Protein AF-A0A8T6RLK9-F1 (afdb_monomer_lite)

Sequence (65 aa):
MEKKVLKCKKCKAEIPSISAFCPNCGEKTIGKKTKPFITKKCPKCNLIINTMKLNYCPTCKIELK

Radius of gyration: 17.25 Å; chains: 1; bounding box: 38×27×39 Å

pLDDT: mean 76.4, std 12.23, range [45.12, 88.81]

Foldseek 3Di:
DDQDWDADPPPRDTHGLPDQADPVPRHGDPSDPPPPQPWDQDPPPRDTHRCVVDQADPVVRGGND

Secondary structure (DSSP, 8-state):
----EEE-TTT--EEETT-SB-TTT-PBPTT-------EEEPTTT--EEETTT-SB-TTT--B--

Structure (mmCIF, N/CA/C/O backbone):
data_AF-A0A8T6RLK9-F1
#
_entry.id   AF-A0A8T6RLK9-F1
#
lo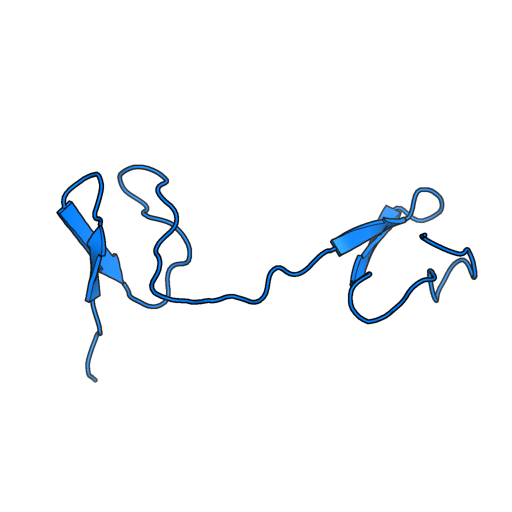op_
_atom_site.group_PDB
_atom_site.id
_atom_site.type_symbol
_atom_site.label_atom_id
_atom_site.label_alt_id
_atom_site.label_comp_id
_atom_site.label_asym_id
_atom_site.label_entity_id
_atom_site.label_seq_id
_atom_site.pdbx_PDB_ins_code
_atom_site.Cartn_x
_atom_site.Cartn_y
_atom_site.Cartn_z
_atom_site.occupancy
_atom_site.B_iso_or_equiv
_atom_site.auth_seq_id
_atom_site.auth_comp_id
_atom_site.auth_asym_id
_atom_site.auth_atom_id
_atom_site.pdbx_PDB_model_num
ATOM 1 N N . MET A 1 1 ? -24.794 -2.939 14.470 1.00 45.12 1 MET A N 1
ATOM 2 C CA . MET A 1 1 ? -23.711 -2.611 13.514 1.00 45.12 1 MET A CA 1
ATOM 3 C C . MET A 1 1 ? -22.718 -1.696 14.220 1.00 45.12 1 MET A C 1
ATOM 5 O O . MET A 1 1 ? -22.974 -0.507 14.357 1.00 45.12 1 MET A O 1
ATOM 9 N N . GLU A 1 2 ? -21.643 -2.253 14.772 1.00 52.72 2 GLU A N 1
ATOM 10 C CA . GLU A 1 2 ? -20.674 -1.505 15.584 1.00 52.72 2 GLU A CA 1
ATOM 11 C C . GLU A 1 2 ? -19.736 -0.692 14.678 1.00 52.72 2 GLU A C 1
ATOM 13 O O . GLU A 1 2 ? -18.817 -1.221 14.051 1.00 52.72 2 GLU A O 1
ATOM 18 N N . LYS A 1 3 ? -19.974 0.618 14.571 1.00 61.06 3 LYS A N 1
ATOM 19 C CA . LYS A 1 3 ? -19.061 1.535 13.879 1.00 61.06 3 LYS A CA 1
ATOM 20 C C . LYS A 1 3 ? -17.840 1.767 14.773 1.00 61.06 3 LYS A C 1
ATOM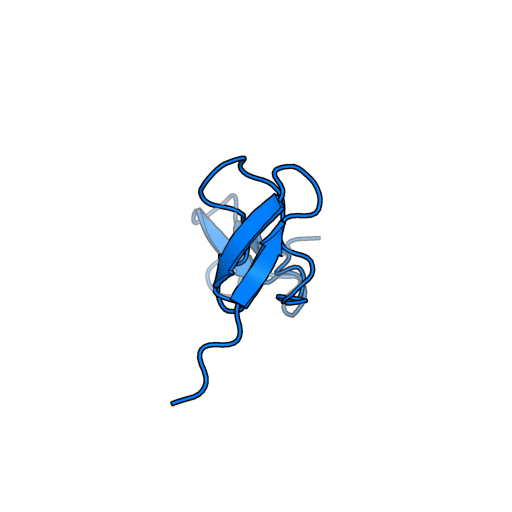 22 O O . LYS A 1 3 ? -17.842 2.678 15.593 1.00 61.06 3 LYS A O 1
ATOM 27 N N . LYS A 1 4 ? -16.780 0.963 14.623 1.00 70.56 4 LYS A N 1
ATOM 28 C CA . LYS A 1 4 ? -15.484 1.280 15.248 1.00 70.56 4 LYS A CA 1
ATOM 29 C C . LYS A 1 4 ? -14.980 2.606 14.673 1.00 70.56 4 LYS A C 1
ATOM 31 O O . LYS A 1 4 ? -14.595 2.678 13.504 1.00 70.56 4 LYS A O 1
ATOM 36 N N . VAL A 1 5 ? -14.991 3.651 15.486 1.00 78.75 5 VAL A N 1
ATOM 37 C CA . VAL A 1 5 ? -14.365 4.943 15.200 1.00 78.75 5 VAL A CA 1
ATOM 38 C C . VAL A 1 5 ? -13.089 5.049 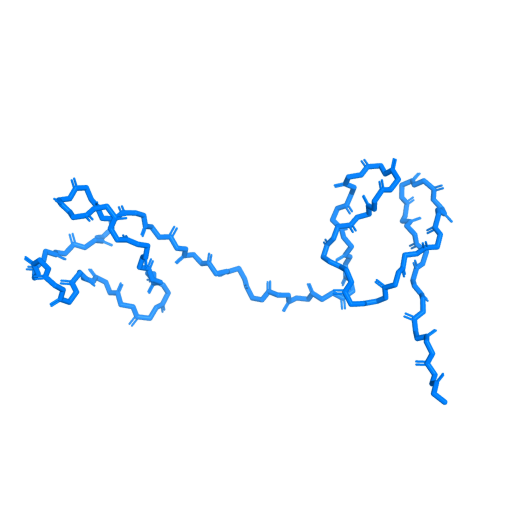16.026 1.00 78.75 5 VAL A C 1
ATOM 40 O O . VAL A 1 5 ? -13.031 4.605 17.169 1.00 78.75 5 VAL A O 1
ATOM 43 N N . LEU A 1 6 ? -12.032 5.575 15.423 1.00 79.50 6 LEU A N 1
ATOM 44 C CA . LEU A 1 6 ? -10.749 5.825 16.061 1.00 79.50 6 LEU A CA 1
ATOM 45 C C . LEU A 1 6 ? -10.468 7.322 16.047 1.00 79.50 6 LEU A C 1
ATOM 47 O O . LEU A 1 6 ? -10.742 8.009 15.068 1.00 79.50 6 LEU A O 1
ATOM 51 N N . LYS A 1 7 ? -9.937 7.841 17.152 1.00 82.62 7 LYS A N 1
ATOM 52 C CA . LYS A 1 7 ? -9.593 9.259 17.259 1.00 82.62 7 LYS A CA 1
ATOM 53 C C . LYS A 1 7 ? -8.241 9.518 16.607 1.00 82.62 7 LYS A C 1
ATOM 55 O O . LYS A 1 7 ? -7.271 8.796 16.847 1.00 82.62 7 LYS A O 1
ATOM 60 N N . CYS A 1 8 ? -8.173 10.561 15.788 1.00 83.62 8 CYS A N 1
ATOM 61 C CA . CYS A 1 8 ? -6.920 11.034 15.221 1.00 83.62 8 CYS A CA 1
ATOM 62 C C . CYS A 1 8 ? -5.955 11.444 16.337 1.00 83.62 8 CYS A C 1
ATOM 64 O O . CYS A 1 8 ? -6.323 12.247 17.190 1.00 83.62 8 CYS A O 1
ATOM 66 N N . LYS A 1 9 ? -4.697 10.993 16.308 1.00 8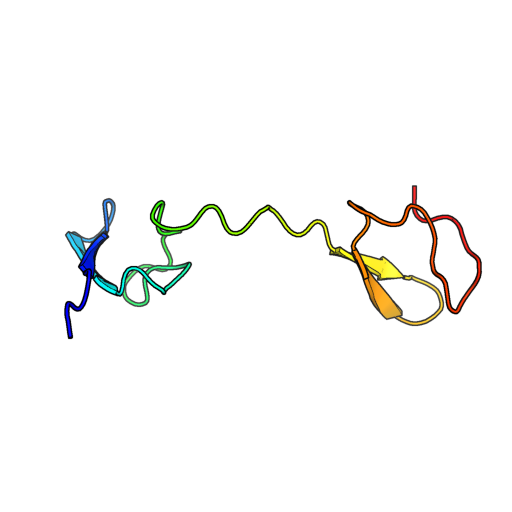0.69 9 LYS A N 1
ATOM 67 C CA . LYS A 1 9 ? -3.699 11.478 17.278 1.00 80.69 9 LYS A CA 1
ATOM 68 C C . LYS A 1 9 ? -3.322 12.948 17.063 1.00 80.69 9 LYS A C 1
ATOM 70 O O . LYS A 1 9 ? -2.958 13.614 18.022 1.00 80.69 9 LYS A O 1
ATOM 75 N N . LYS A 1 10 ? -3.441 13.447 15.828 1.00 84.19 10 LYS A N 1
ATOM 76 C CA . LYS A 1 10 ? -3.030 14.804 15.447 1.00 84.19 10 LYS A CA 1
ATOM 77 C C . LYS A 1 10 ? -4.112 15.851 15.703 1.00 84.19 10 LYS A C 1
ATOM 79 O O . LYS A 1 10 ? -3.866 16.829 16.392 1.00 84.19 10 LYS A O 1
ATOM 84 N N . CYS A 1 11 ? -5.319 15.636 15.178 1.00 88.25 11 CYS A N 1
ATOM 85 C CA . CYS A 1 11 ? -6.418 16.607 15.288 1.00 88.25 11 CYS A CA 1
ATOM 86 C C . CYS A 1 11 ? -7.541 16.183 16.243 1.00 88.25 11 CYS A C 1
ATOM 88 O O . CYS A 1 11 ? -8.520 16.906 16.374 1.00 88.25 11 CYS A O 1
ATOM 90 N N . LYS A 1 12 ? -7.444 15.007 16.880 1.00 85.06 12 LYS A N 1
ATOM 91 C CA . LYS A 1 12 ? -8.474 14.436 17.774 1.00 85.06 12 LYS A CA 1
ATOM 92 C C . LYS A 1 12 ? -9.852 14.204 17.135 1.00 85.06 12 LYS A C 1
ATOM 94 O O . LYS A 1 12 ? -10.752 13.742 17.829 1.00 85.06 12 LYS A O 1
ATOM 99 N N . ALA A 1 13 ? -9.994 14.431 15.827 1.00 85.50 13 ALA A N 1
ATOM 100 C CA . ALA A 1 13 ? -11.215 14.146 15.084 1.00 85.50 13 ALA A CA 1
ATOM 101 C C . ALA A 1 13 ? -11.543 12.648 15.101 1.00 85.50 13 ALA A C 1
ATOM 103 O O . ALA A 1 13 ? -10.646 11.798 15.117 1.00 85.50 13 ALA A O 1
ATOM 104 N N . GLU A 1 14 ? -12.831 12.331 15.061 1.00 86.56 14 GLU A N 1
ATOM 105 C CA . GLU A 1 14 ? -13.320 10.964 14.942 1.00 86.56 14 GLU A CA 1
ATOM 106 C C . GLU A 1 14 ? -13.162 10.488 13.501 1.00 86.56 14 GLU A C 1
ATOM 108 O O . GLU A 1 14 ? -13.646 11.109 12.556 1.00 86.56 14 GLU A O 1
ATOM 113 N N . ILE A 1 15 ? -12.440 9.387 13.320 1.00 84.25 15 ILE A N 1
ATOM 114 C CA . ILE A 1 15 ? -12.168 8.812 12.011 1.00 84.25 15 ILE A CA 1
ATOM 115 C C . ILE A 1 15 ? -12.745 7.402 11.992 1.00 84.25 15 ILE A C 1
ATOM 117 O O . ILE A 1 15 ? -12.481 6.616 12.904 1.00 84.25 15 ILE A O 1
ATOM 121 N N . PRO A 1 16 ? -13.507 7.023 10.962 1.00 80.50 16 PRO A N 1
ATOM 122 C CA . PRO A 1 16 ? -13.947 5.646 10.835 1.00 80.50 16 PRO A CA 1
ATOM 123 C C . PRO A 1 16 ? -12.731 4.718 10.711 1.00 80.50 16 PRO A C 1
ATOM 125 O O . PRO A 1 16 ? -11.802 4.979 9.949 1.00 80.50 16 PRO A O 1
ATOM 128 N N . SER A 1 17 ? -12.738 3.604 11.444 1.00 71.12 17 SER A N 1
ATOM 129 C CA . SER A 1 17 ? -11.606 2.660 11.491 1.00 71.12 17 SER A CA 1
ATOM 130 C C . SER A 1 17 ? -11.289 1.969 10.163 1.00 71.12 17 SER A C 1
ATOM 132 O O . SER A 1 17 ? -10.265 1.300 10.028 1.00 71.12 17 SER A O 1
ATOM 134 N N . ILE A 1 18 ? -12.151 2.145 9.163 1.00 70.00 18 ILE A N 1
ATOM 135 C CA . ILE A 1 18 ? -11.922 1.704 7.791 1.00 70.00 18 ILE A CA 1
ATOM 136 C C . ILE A 1 18 ? -11.059 2.666 6.970 1.00 70.00 18 ILE A C 1
ATOM 138 O O . ILE A 1 18 ? -10.460 2.215 5.996 1.00 70.00 18 ILE A O 1
ATOM 142 N N . SER A 1 19 ? -10.978 3.943 7.350 1.00 71.88 19 SER A N 1
ATOM 143 C CA . SER A 1 19 ? -10.207 4.948 6.621 1.00 71.88 19 SER A CA 1
ATOM 144 C C . SER A 1 19 ? -8.722 4.789 6.909 1.00 71.88 19 SER A C 1
ATOM 146 O O . SER A 1 19 ? -8.338 4.652 8.068 1.00 71.88 19 SER A O 1
ATOM 148 N N . ALA A 1 20 ? -7.902 4.837 5.855 1.00 74.12 20 ALA A N 1
ATOM 149 C CA . ALA A 1 20 ? -6.435 4.795 5.922 1.00 74.12 20 ALA A CA 1
ATOM 150 C C . ALA A 1 20 ? -5.793 6.157 6.267 1.00 74.12 20 ALA A C 1
ATOM 152 O O . ALA A 1 20 ? -4.632 6.224 6.674 1.00 74.12 20 ALA A O 1
ATOM 153 N N . PHE A 1 21 ? -6.556 7.242 6.112 1.00 81.62 21 PHE A N 1
ATOM 154 C CA . PHE A 1 21 ? -6.125 8.612 6.374 1.00 81.62 21 PHE A CA 1
ATOM 155 C C . PHE A 1 21 ? -7.237 9.394 7.075 1.00 81.62 21 PHE A C 1
ATOM 157 O O . PHE A 1 21 ? -8.424 9.100 6.918 1.00 81.62 21 PHE A O 1
ATOM 164 N N . CYS A 1 22 ? -6.851 10.401 7.852 1.00 84.94 22 CYS A N 1
ATOM 165 C CA . CYS A 1 22 ? -7.766 11.328 8.490 1.00 84.94 22 CYS A CA 1
ATOM 166 C C . CYS A 1 22 ? -8.319 12.320 7.456 1.00 84.94 22 CYS A C 1
ATOM 168 O O . CYS A 1 22 ? -7.528 13.062 6.876 1.00 84.94 22 CYS A O 1
ATOM 170 N N . PRO A 1 23 ? -9.647 12.418 7.271 1.00 79.94 23 PRO A N 1
ATOM 171 C CA . PRO A 1 23 ? -10.237 13.377 6.335 1.00 79.94 23 PRO A CA 1
ATOM 172 C C . PRO A 1 23 ? -10.126 14.835 6.809 1.00 79.94 23 PRO A C 1
ATOM 174 O O . PRO A 1 23 ? -10.244 15.742 6.000 1.00 79.94 23 PRO A O 1
ATOM 177 N N . ASN A 1 24 ? -9.890 15.068 8.105 1.00 84.56 24 ASN A N 1
ATOM 178 C CA . ASN A 1 24 ? -9.778 16.419 8.660 1.00 84.56 24 ASN A CA 1
ATOM 179 C C . ASN A 1 24 ? -8.366 17.009 8.541 1.00 84.56 24 ASN A C 1
ATOM 181 O O . ASN A 1 24 ? -8.218 18.208 8.352 1.00 84.56 24 ASN A O 1
ATOM 185 N N . CYS A 1 25 ? -7.319 16.194 8.698 1.00 85.50 25 CYS A N 1
ATOM 186 C CA . CYS A 1 25 ? -5.939 16.698 8.776 1.00 85.50 25 CYS A CA 1
ATOM 187 C C . CYS A 1 25 ? -4.936 15.972 7.870 1.00 85.50 25 CYS A C 1
ATOM 189 O O . CYS A 1 25 ? -3.755 16.315 7.883 1.00 85.50 25 CYS A O 1
ATOM 191 N N . GLY A 1 26 ? -5.370 14.942 7.136 1.00 77.00 26 GLY A N 1
ATOM 192 C CA . GLY A 1 26 ? -4.516 14.141 6.254 1.00 77.00 26 GLY A CA 1
ATOM 193 C C . GLY A 1 26 ? -3.621 13.117 6.963 1.00 77.00 26 GLY A C 1
ATOM 194 O O . GLY A 1 26 ? -2.880 12.396 6.300 1.00 77.00 26 GLY A O 1
ATOM 195 N N . GLU A 1 27 ? -3.680 13.015 8.294 1.00 82.62 27 GLU A N 1
ATOM 196 C CA . GLU A 1 27 ? -2.807 12.108 9.049 1.00 82.62 27 GLU A CA 1
ATOM 197 C C . GLU A 1 27 ? -3.134 10.632 8.784 1.00 82.62 27 GLU A C 1
ATOM 199 O O . GLU A 1 27 ? -4.298 10.229 8.837 1.00 82.62 27 GLU A O 1
ATOM 204 N N . LYS A 1 28 ? -2.109 9.800 8.560 1.00 74.81 28 LYS A N 1
ATOM 205 C CA . LYS A 1 28 ? -2.272 8.343 8.427 1.00 74.81 28 LYS A CA 1
ATOM 206 C C . LYS A 1 28 ? -2.853 7.753 9.707 1.00 74.81 28 LYS A C 1
ATOM 208 O O . LYS A 1 28 ? -2.276 7.859 10.790 1.00 74.81 28 LYS A O 1
ATOM 213 N N . THR A 1 29 ? -3.989 7.084 9.586 1.00 70.44 29 THR A N 1
ATOM 214 C CA . THR A 1 29 ? -4.612 6.399 10.711 1.00 70.44 29 THR A CA 1
ATOM 215 C C . THR A 1 29 ? -3.930 5.061 10.932 1.00 70.44 29 THR A C 1
ATOM 217 O O . THR A 1 29 ? -3.885 4.184 10.076 1.00 70.44 29 THR A O 1
ATOM 220 N N . ILE A 1 30 ? -3.435 4.873 12.149 1.00 60.44 30 ILE A N 1
ATOM 221 C CA . ILE A 1 30 ? -2.694 3.683 12.593 1.00 60.44 30 ILE A CA 1
ATOM 222 C C . ILE A 1 30 ? -3.612 2.433 12.651 1.00 60.44 30 ILE A C 1
ATOM 224 O O . ILE A 1 30 ? -3.178 1.338 12.995 1.00 60.44 30 ILE A O 1
ATOM 228 N N . GLY A 1 31 ? -4.901 2.589 12.321 1.00 55.94 31 GLY A N 1
ATOM 229 C CA . GLY A 1 31 ? -5.956 1.590 12.491 1.00 55.94 31 GLY A CA 1
ATOM 230 C C . GLY A 1 31 ? -5.971 0.465 11.464 1.00 55.94 31 GLY A C 1
ATOM 231 O O . GLY A 1 31 ? -6.573 -0.574 11.724 1.00 55.94 31 GLY A O 1
ATOM 232 N N . LYS A 1 32 ? -5.285 0.607 10.329 1.00 47.69 32 LYS A N 1
ATOM 233 C CA . LYS A 1 32 ? -5.051 -0.518 9.426 1.00 47.69 32 LYS A CA 1
ATOM 234 C C . LYS A 1 32 ? -3.613 -0.485 8.953 1.00 47.69 32 LYS A C 1
ATOM 236 O O . LYS A 1 32 ? -3.212 0.390 8.195 1.00 47.69 32 LYS A O 1
ATOM 241 N N . LYS A 1 33 ? -2.863 -1.522 9.328 1.00 45.66 33 LYS A N 1
ATOM 242 C CA . LYS A 1 33 ? -1.757 -2.025 8.514 1.00 45.66 33 LYS A CA 1
ATOM 243 C C . LYS A 1 33 ? -2.353 -2.502 7.182 1.00 45.66 33 LYS A C 1
ATOM 245 O O . LYS A 1 33 ? -2.435 -3.700 6.926 1.00 45.66 33 LYS A O 1
ATOM 250 N N . THR A 1 34 ? -2.829 -1.597 6.329 1.00 46.53 34 THR A N 1
ATOM 251 C CA . THR A 1 34 ? -2.831 -1.874 4.896 1.00 46.53 34 THR A CA 1
ATOM 252 C C . THR A 1 34 ? -1.372 -2.124 4.593 1.00 46.53 34 THR A C 1
ATOM 254 O O . THR A 1 34 ? -0.568 -1.194 4.660 1.00 46.53 34 THR A O 1
ATOM 257 N N . LYS A 1 35 ? -1.018 -3.407 4.435 1.00 50.53 35 LYS A N 1
ATOM 258 C CA . LYS A 1 35 ? 0.321 -3.857 4.047 1.00 50.53 35 LYS A CA 1
ATOM 259 C C . LYS A 1 35 ? 0.860 -2.836 3.044 1.00 50.53 35 LYS A C 1
ATOM 261 O O . LYS A 1 35 ? 0.091 -2.505 2.137 1.00 50.53 35 LYS A O 1
ATOM 266 N N . PRO A 1 36 ? 2.076 -2.291 3.216 1.00 53.16 36 PRO A N 1
ATOM 267 C CA . PRO A 1 36 ? 2.631 -1.366 2.241 1.00 53.16 36 PRO A CA 1
ATOM 268 C C . PRO A 1 36 ? 2.624 -2.095 0.898 1.00 53.16 36 PRO A C 1
ATOM 270 O O . PRO A 1 36 ? 3.410 -3.008 0.672 1.00 53.16 36 PRO A O 1
ATOM 273 N N . PHE A 1 37 ? 1.645 -1.782 0.052 1.00 60.91 37 PHE A N 1
ATOM 274 C CA . PHE A 1 37 ? 1.562 -2.327 -1.288 1.00 60.91 37 PHE A CA 1
ATOM 275 C C . PHE A 1 37 ? 2.649 -1.585 -2.051 1.00 60.91 37 PHE A C 1
ATOM 277 O O . PHE A 1 37 ? 2.448 -0.458 -2.497 1.00 60.91 37 PHE A O 1
ATOM 284 N N . ILE A 1 38 ? 3.843 -2.175 -2.102 1.00 68.75 38 ILE A N 1
ATOM 285 C CA . ILE A 1 38 ? 4.940 -1.661 -2.915 1.00 68.75 38 ILE A CA 1
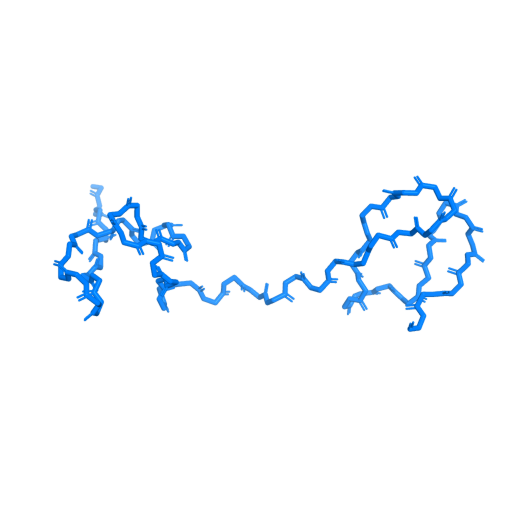ATOM 286 C C . ILE A 1 38 ? 4.534 -1.924 -4.365 1.00 68.75 38 ILE A C 1
ATOM 288 O O . ILE A 1 38 ? 4.707 -3.021 -4.892 1.00 68.75 38 ILE A O 1
ATOM 292 N N . THR A 1 39 ? 3.894 -0.937 -4.982 1.00 76.75 39 THR A N 1
ATOM 293 C CA . THR A 1 39 ? 3.512 -0.982 -6.390 1.00 76.75 39 THR A CA 1
ATOM 294 C C . THR A 1 39 ? 4.455 -0.100 -7.200 1.00 76.75 39 THR A C 1
ATOM 296 O O . THR A 1 39 ? 4.408 1.122 -7.057 1.00 76.75 39 THR A O 1
ATOM 299 N N . LYS A 1 40 ? 5.301 -0.689 -8.054 1.00 84.75 40 LYS A N 1
ATOM 300 C CA . LYS A 1 40 ? 6.091 0.066 -9.043 1.00 84.75 40 LYS A CA 1
ATOM 301 C C . LYS A 1 40 ? 5.303 0.184 -10.347 1.00 84.75 40 LYS A C 1
ATOM 303 O O . LYS A 1 40 ? 4.610 -0.748 -10.758 1.00 84.75 40 LYS A O 1
ATOM 308 N N . LYS A 1 41 ? 5.440 1.326 -11.022 1.00 86.12 41 LYS A N 1
ATOM 309 C CA . LYS A 1 41 ? 5.004 1.483 -12.413 1.00 86.12 41 LYS A CA 1
ATOM 310 C C . LYS A 1 41 ? 6.055 0.891 -13.344 1.00 86.12 41 LYS A C 1
ATOM 312 O O . LYS A 1 41 ? 7.239 1.185 -13.211 1.00 86.12 41 LYS A O 1
ATOM 317 N N . CYS A 1 42 ? 5.615 0.075 -14.291 1.00 83.88 42 CYS A N 1
ATOM 318 C CA . CYS A 1 42 ? 6.474 -0.448 -15.343 1.00 83.88 42 CYS A CA 1
ATOM 319 C C . CYS A 1 42 ? 6.808 0.667 -16.352 1.00 83.88 42 CYS A C 1
ATOM 321 O O . CYS A 1 42 ? 5.878 1.224 -16.928 1.00 83.88 42 CYS A O 1
ATOM 323 N N . PRO A 1 43 ? 8.084 0.971 -16.643 1.00 84.50 43 PRO A N 1
ATOM 324 C CA . PRO A 1 43 ? 8.450 2.050 -17.569 1.00 84.50 43 PRO A CA 1
ATOM 325 C C . PRO A 1 43 ? 8.053 1.775 -19.029 1.00 84.50 43 PRO A C 1
ATOM 327 O O . PRO A 1 43 ? 7.951 2.704 -19.818 1.00 84.50 43 PRO A O 1
ATOM 330 N N . LYS A 1 44 ? 7.813 0.508 -19.398 1.00 88.00 44 LYS A N 1
ATOM 331 C CA . LYS A 1 44 ? 7.527 0.108 -20.785 1.00 88.00 44 LYS A CA 1
ATOM 332 C C . LYS A 1 44 ? 6.038 0.127 -21.138 1.00 88.00 44 LYS A C 1
ATOM 334 O O . LYS A 1 44 ? 5.676 0.527 -22.233 1.00 88.00 44 LYS A O 1
ATOM 339 N N . CYS A 1 45 ? 5.175 -0.316 -20.222 1.00 88.81 45 CYS A N 1
ATOM 340 C CA . CYS A 1 45 ? 3.723 -0.392 -20.450 1.00 88.81 45 CYS A CA 1
ATOM 341 C C . CYS A 1 45 ? 2.898 0.416 -19.444 1.00 88.81 45 CYS A C 1
ATOM 343 O O . CYS A 1 45 ? 1.674 0.342 -19.455 1.00 88.81 45 CYS A O 1
ATOM 345 N N . ASN A 1 46 ? 3.553 1.131 -18.528 1.00 84.81 46 ASN A N 1
ATOM 346 C CA . ASN A 1 46 ? 2.933 1.940 -17.478 1.00 84.81 46 ASN A CA 1
ATOM 347 C C . ASN A 1 46 ? 1.989 1.179 -16.525 1.00 84.81 46 ASN A C 1
ATOM 349 O O . ASN A 1 46 ? 1.238 1.794 -15.764 1.00 84.81 46 ASN A O 1
ATOM 353 N N . LEU A 1 47 ? 2.048 -0.157 -16.539 1.00 86.69 47 LEU A N 1
ATOM 354 C CA . LEU A 1 47 ? 1.245 -1.016 -15.675 1.00 86.69 47 LEU A CA 1
ATOM 355 C C . LEU A 1 47 ? 1.713 -0.879 -14.224 1.00 86.69 47 LEU A C 1
ATOM 357 O O . LEU A 1 47 ? 2.914 -0.833 -13.950 1.00 86.69 47 LEU A O 1
ATOM 361 N N . ILE A 1 48 ? 0.760 -0.837 -13.297 1.00 85.25 48 ILE A N 1
ATOM 362 C CA . ILE A 1 48 ? 1.028 -0.820 -11.860 1.00 85.25 48 ILE A CA 1
ATOM 363 C C . ILE A 1 48 ? 1.222 -2.266 -11.403 1.00 85.25 48 ILE A C 1
ATOM 365 O O . ILE A 1 48 ? 0.290 -3.066 -11.456 1.00 85.25 48 ILE A O 1
ATOM 369 N N . ILE A 1 49 ? 2.435 -2.610 -10.971 1.00 84.50 49 ILE A N 1
ATOM 370 C CA . ILE A 1 49 ? 2.821 -3.984 -10.630 1.00 84.50 49 ILE A CA 1
ATOM 371 C C . ILE A 1 49 ? 3.209 -4.042 -9.166 1.00 84.50 49 ILE A C 1
ATOM 373 O O . ILE A 1 49 ? 3.955 -3.196 -8.676 1.00 84.50 49 ILE A O 1
ATOM 377 N N . ASN A 1 50 ? 2.699 -5.046 -8.458 1.00 84.38 50 ASN A N 1
ATOM 378 C CA . ASN A 1 50 ? 3.048 -5.271 -7.065 1.00 84.38 50 ASN A CA 1
ATOM 379 C C . ASN A 1 50 ? 4.413 -5.969 -6.966 1.00 84.38 50 ASN A C 1
ATOM 381 O O . ASN A 1 50 ? 4.500 -7.197 -7.053 1.00 84.38 50 ASN A O 1
ATOM 385 N N . THR A 1 51 ? 5.467 -5.186 -6.737 1.00 75.69 51 THR A N 1
ATOM 386 C CA . THR A 1 51 ? 6.845 -5.687 -6.651 1.00 75.69 51 THR A CA 1
ATOM 387 C C . THR A 1 51 ? 7.150 -6.431 -5.360 1.00 75.69 51 THR A C 1
ATOM 389 O O . THR A 1 51 ? 8.227 -6.988 -5.212 1.00 75.69 51 THR A O 1
ATOM 392 N N . MET A 1 52 ? 6.201 -6.495 -4.424 1.00 73.56 52 MET A N 1
ATOM 393 C CA . MET A 1 52 ? 6.309 -7.353 -3.244 1.00 73.56 52 MET A CA 1
ATOM 394 C C . MET A 1 52 ? 6.058 -8.836 -3.575 1.00 73.56 52 MET A C 1
ATOM 396 O O . MET A 1 52 ? 6.459 -9.707 -2.810 1.00 73.56 52 MET A O 1
ATOM 400 N N . LYS A 1 53 ? 5.363 -9.128 -4.687 1.00 73.31 53 LYS A N 1
ATOM 401 C CA . LYS A 1 53 ? 5.066 -10.497 -5.153 1.00 73.31 53 LYS A CA 1
ATOM 402 C C . LYS A 1 53 ? 5.735 -10.856 -6.477 1.00 73.31 53 LYS A C 1
ATOM 404 O O . LYS A 1 53 ? 5.876 -12.037 -6.772 1.00 73.31 53 LYS A O 1
ATOM 409 N N . LEU A 1 54 ? 6.079 -9.864 -7.293 1.00 79.12 54 LEU A N 1
ATOM 410 C CA . LEU A 1 54 ? 6.575 -10.067 -8.650 1.00 79.12 54 LEU A CA 1
ATOM 411 C C . LEU A 1 54 ? 7.759 -9.139 -8.909 1.00 79.12 54 LEU A C 1
ATOM 413 O O . LEU A 1 54 ? 7.590 -7.928 -8.976 1.00 79.12 54 LEU A O 1
ATOM 417 N N . ASN A 1 55 ? 8.942 -9.703 -9.138 1.00 84.62 55 ASN A N 1
ATOM 418 C CA . ASN A 1 55 ? 10.139 -8.922 -9.479 1.00 84.62 55 ASN A CA 1
ATOM 419 C C . ASN A 1 55 ? 10.221 -8.600 -10.978 1.00 84.62 55 ASN A C 1
ATOM 421 O O . ASN A 1 55 ? 11.256 -8.159 -11.460 1.00 84.62 55 ASN A O 1
ATOM 425 N N . TYR A 1 56 ? 9.156 -8.854 -11.736 1.00 88.69 56 TYR A N 1
ATOM 426 C CA . TYR A 1 56 ? 9.114 -8.662 -13.178 1.00 88.69 56 TYR A CA 1
ATOM 427 C C . TYR A 1 56 ? 7.714 -8.248 -13.635 1.00 88.69 56 TYR A C 1
ATOM 429 O O . TYR A 1 56 ? 6.708 -8.469 -12.958 1.00 88.69 56 TYR A O 1
ATOM 437 N N . CYS A 1 57 ? 7.646 -7.634 -14.810 1.00 87.69 57 CYS A N 1
ATOM 438 C CA . CYS A 1 57 ? 6.407 -7.282 -15.477 1.00 87.69 57 CYS A CA 1
ATOM 439 C C . CYS A 1 57 ? 5.890 -8.480 -16.295 1.00 87.69 57 CYS A C 1
ATOM 441 O O . CYS A 1 57 ? 6.569 -8.873 -17.241 1.00 87.69 57 CYS A O 1
ATOM 443 N N . PRO A 1 58 ? 4.705 -9.050 -16.005 1.00 85.56 58 PRO A N 1
ATOM 444 C CA . PRO A 1 58 ? 4.196 -10.231 -16.711 1.00 85.56 58 PRO A CA 1
ATOM 445 C C . PRO A 1 58 ? 3.774 -9.943 -18.160 1.00 85.56 58 PRO A C 1
ATOM 447 O O . PRO A 1 58 ? 3.790 -10.842 -18.993 1.00 85.56 58 PRO A O 1
ATOM 450 N N . THR A 1 59 ? 3.432 -8.693 -18.480 1.00 86.25 59 THR A N 1
ATOM 451 C CA . THR A 1 59 ? 3.053 -8.269 -19.837 1.00 86.25 59 THR A CA 1
ATOM 452 C C . THR A 1 59 ? 4.264 -7.923 -20.700 1.00 86.25 59 THR A C 1
ATOM 454 O O . THR A 1 59 ? 4.308 -8.283 -21.870 1.00 86.25 59 THR A O 1
ATOM 457 N N . CYS A 1 60 ? 5.273 -7.260 -20.130 1.00 87.25 60 CYS A N 1
ATOM 458 C CA . CYS A 1 60 ? 6.478 -6.848 -20.860 1.00 87.25 60 CYS A CA 1
ATOM 459 C C . CYS A 1 60 ? 7.648 -7.831 -20.752 1.00 87.25 60 CYS A C 1
ATOM 461 O O . CYS A 1 60 ? 8.627 -7.654 -21.473 1.00 87.25 60 CYS A O 1
ATOM 463 N N . LYS A 1 61 ? 7.573 -8.805 -19.834 1.00 85.69 61 LYS A N 1
ATOM 464 C CA . LYS A 1 61 ? 8.656 -9.732 -19.459 1.00 85.69 61 LYS A CA 1
ATOM 465 C C . LYS A 1 61 ? 9.977 -9.028 -19.113 1.00 85.69 61 LYS A C 1
ATOM 467 O O . LYS A 1 61 ? 11.047 -9.529 -19.427 1.00 85.69 61 LYS A O 1
ATOM 472 N N . ILE A 1 62 ? 9.897 -7.856 -18.479 1.00 86.56 62 ILE A N 1
ATOM 473 C CA . ILE A 1 62 ? 11.075 -7.114 -17.999 1.00 86.56 62 ILE A CA 1
ATOM 474 C C . ILE A 1 62 ? 11.225 -7.273 -16.489 1.00 86.56 62 ILE A C 1
ATOM 476 O O . ILE A 1 62 ? 10.220 -7.260 -15.778 1.00 86.56 62 ILE A O 1
ATOM 480 N N . GLU A 1 63 ? 12.451 -7.383 -15.991 1.00 84.06 63 GLU A N 1
ATOM 481 C CA . GLU A 1 63 ? 12.726 -7.382 -14.552 1.00 84.06 63 GLU A CA 1
ATOM 482 C C . GLU A 1 63 ? 12.605 -5.963 -13.969 1.00 84.06 63 GLU A C 1
ATOM 484 O O . GLU A 1 63 ? 13.079 -4.983 -14.539 1.00 84.06 63 GLU A O 1
ATOM 489 N N . LEU A 1 64 ? 11.932 -5.856 -12.825 1.00 75.75 64 LEU A N 1
ATOM 490 C CA . LEU A 1 64 ? 11.652 -4.635 -12.071 1.00 75.75 64 LEU A CA 1
ATOM 491 C C . LEU A 1 64 ? 12.347 -4.724 -10.707 1.00 75.75 64 LEU A C 1
ATOM 493 O O . LEU A 1 64 ? 11.688 -4.754 -9.664 1.00 75.75 64 LEU A O 1
ATOM 497 N N . LYS A 1 65 ? 13.678 -4.820 -10.724 1.00 66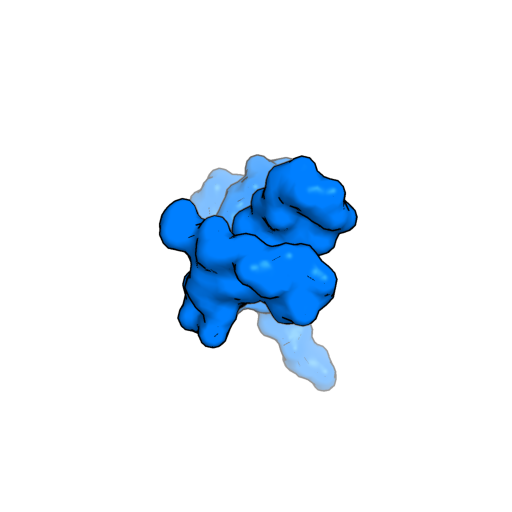.88 65 LYS A N 1
ATOM 498 C CA . LYS A 1 65 ? 14.498 -4.812 -9.506 1.00 66.88 65 LYS A CA 1
ATOM 499 C C . LYS A 1 65 ? 14.432 -3.446 -8.816 1.00 66.88 65 LYS A C 1
ATOM 501 O O . LYS A 1 65 ? 14.312 -2.410 -9.509 1.00 66.88 65 LYS A O 1
#